Protein AF-A0A151E001-F1 (afdb_monomer_lite)

Foldseek 3Di:
DVVLLVVLVVQLVVLVVLCVVLVPPPDPVSVVSNVVSVVSNVVSVVVNVCVVVVVVVVPDD

pLDDT: mean 82.66, std 13.05, range [44.81, 93.5]

Radius of gyration: 14.8 Å; chains: 1; bounding box: 40×11×38 Å

Secondary structure (DSSP, 8-state):
-HHHHHHHHHHHHHHHHHHHHTTT--SHHHHHHHHHHHHHHHHHHHHHHHHHHHHHHTT--

Sequence (61 aa):
MKKYVLINSIVLFIGLLIIIIMREDTTIFGGFIKLIGLSFTIVSGFLLILSFFGLKLNRLP

Structure (mmCIF, N/CA/C/O backbone):
data_AF-A0A151E001-F1
#
_entry.id   AF-A0A151E001-F1
#
loop_
_atom_site.group_PDB
_atom_site.id
_atom_site.type_symbol
_atom_site.label_atom_id
_atom_site.label_alt_id
_atom_site.label_comp_id
_atom_site.label_asym_id
_atom_site.label_entity_id
_atom_site.label_seq_id
_atom_site.pdbx_PDB_ins_code
_atom_site.Cartn_x
_atom_site.Cartn_y
_atom_site.Cartn_z
_atom_site.occupancy
_atom_site.B_iso_or_equiv
_atom_site.auth_seq_id
_atom_site.auth_comp_id
_atom_site.auth_asym_id
_atom_site.auth_atom_id
_atom_site.pdbx_PDB_model_num
ATOM 1 N N . MET A 1 1 ? -10.782 -3.696 18.352 1.00 59.66 1 MET A N 1
ATOM 2 C CA . MET A 1 1 ? -10.755 -2.567 17.389 1.00 59.66 1 MET A CA 1
ATOM 3 C C . MET A 1 1 ? -9.388 -1.888 17.246 1.00 59.66 1 MET A C 1
ATOM 5 O O . MET A 1 1 ? -8.905 -1.847 16.126 1.00 59.66 1 MET A O 1
ATOM 9 N N . LYS A 1 2 ? -8.704 -1.432 18.313 1.00 68.25 2 LYS A N 1
ATOM 10 C CA . LYS A 1 2 ? -7.423 -0.684 18.187 1.00 68.25 2 LYS A CA 1
ATOM 11 C C . LYS A 1 2 ? -6.298 -1.407 17.415 1.00 68.25 2 LYS A C 1
ATOM 13 O O . LYS A 1 2 ? -5.597 -0.768 16.643 1.00 68.25 2 LYS A O 1
ATOM 18 N N . LYS A 1 3 ? -6.156 -2.731 17.573 1.00 78.06 3 LYS A N 1
ATOM 19 C CA . LYS A 1 3 ? -5.126 -3.531 16.875 1.00 78.06 3 LYS A CA 1
ATOM 20 C C . LYS A 1 3 ? -5.317 -3.555 15.348 1.00 78.06 3 LYS A C 1
ATOM 22 O O . LYS A 1 3 ? -4.346 -3.436 14.619 1.00 78.06 3 LYS A O 1
ATOM 27 N N . TYR A 1 4 ? -6.559 -3.643 14.869 1.00 78.75 4 TYR A N 1
ATOM 28 C CA . TYR A 1 4 ? -6.869 -3.671 13.432 1.00 78.75 4 TYR A CA 1
ATOM 29 C C . TYR A 1 4 ? -6.678 -2.307 12.765 1.00 78.75 4 TYR A C 1
ATOM 31 O O . TYR A 1 4 ? -6.211 -2.236 11.635 1.00 78.75 4 TYR A O 1
ATOM 39 N N . VAL A 1 5 ? -6.981 -1.223 13.487 1.00 83.38 5 VAL A N 1
ATOM 40 C CA . VAL A 1 5 ? -6.672 0.144 13.043 1.00 83.38 5 VAL A CA 1
ATOM 41 C C . VAL A 1 5 ? -5.161 0.316 12.894 1.00 83.38 5 VAL A C 1
ATOM 43 O O . VAL A 1 5 ? -4.712 0.779 11.854 1.00 83.38 5 VAL A O 1
ATOM 46 N N . LEU A 1 6 ? -4.380 -0.137 13.882 1.00 86.19 6 LEU A N 1
ATOM 47 C CA . LEU A 1 6 ? -2.917 -0.080 13.834 1.00 86.19 6 LEU A CA 1
ATOM 48 C C . LEU A 1 6 ? -2.349 -0.848 12.629 1.00 86.19 6 LEU A C 1
ATOM 50 O O . LEU A 1 6 ? -1.516 -0.315 11.905 1.00 86.19 6 LEU A O 1
ATOM 54 N N . ILE A 1 7 ? -2.826 -2.074 12.389 1.00 87.44 7 ILE A N 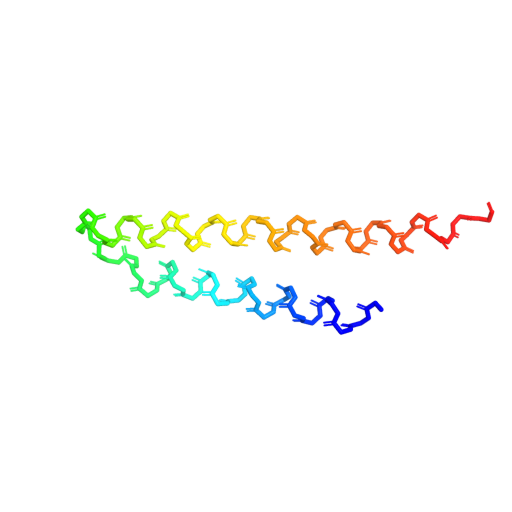1
ATOM 55 C CA . ILE A 1 7 ? -2.390 -2.892 11.247 1.00 87.44 7 ILE A CA 1
ATOM 56 C C . ILE A 1 7 ? -2.732 -2.194 9.925 1.00 87.44 7 ILE A C 1
ATOM 58 O O . ILE A 1 7 ? -1.857 -2.056 9.075 1.00 87.44 7 ILE A O 1
ATOM 62 N N . ASN A 1 8 ? -3.958 -1.684 9.764 1.00 85.19 8 ASN A N 1
ATOM 63 C CA . ASN A 1 8 ? -4.341 -0.959 8.548 1.00 85.19 8 ASN A CA 1
ATOM 64 C C . ASN A 1 8 ? -3.519 0.322 8.342 1.00 85.19 8 ASN A C 1
ATOM 66 O O . ASN A 1 8 ? -3.153 0.623 7.210 1.00 85.19 8 ASN A O 1
ATOM 70 N N . SER A 1 9 ? -3.175 1.050 9.409 1.00 86.19 9 SER A N 1
ATOM 71 C CA . SER A 1 9 ? -2.271 2.205 9.329 1.00 86.19 9 SER A CA 1
ATOM 72 C C . SER A 1 9 ? -0.863 1.821 8.867 1.00 86.19 9 SER A C 1
ATOM 74 O O . SER A 1 9 ? -0.285 2.531 8.048 1.00 86.19 9 SER A O 1
ATOM 76 N N . ILE A 1 10 ? -0.318 0.698 9.348 1.00 91.94 10 ILE A N 1
ATOM 77 C CA . ILE A 1 10 ? 1.003 0.205 8.927 1.00 91.94 10 ILE A CA 1
ATOM 78 C C . ILE A 1 10 ? 0.981 -0.194 7.447 1.00 91.94 10 ILE A C 1
ATOM 80 O O . ILE A 1 10 ? 1.868 0.201 6.694 1.00 91.94 10 ILE A O 1
ATOM 84 N N . VAL A 1 11 ? -0.048 -0.927 7.012 1.00 90.06 11 VAL A N 1
ATOM 85 C CA . VAL A 1 11 ? -0.190 -1.344 5.606 1.00 90.06 11 VAL A CA 1
ATOM 86 C C . VAL A 1 11 ? -0.333 -0.130 4.684 1.00 90.06 11 VAL A C 1
ATOM 88 O O . VAL A 1 11 ? 0.327 -0.072 3.648 1.00 90.06 11 VAL A O 1
ATOM 91 N N . LEU A 1 12 ? -1.116 0.878 5.086 1.00 92.00 12 LEU A N 1
ATOM 92 C CA . LEU A 1 12 ? -1.241 2.140 4.352 1.00 92.00 12 LEU A CA 1
ATOM 93 C C . LEU A 1 12 ? 0.121 2.831 4.174 1.00 92.00 12 LEU A C 1
ATOM 95 O O . LEU A 1 12 ? 0.446 3.290 3.078 1.00 92.00 12 LEU A O 1
ATOM 99 N N . PHE A 1 13 ? 0.918 2.881 5.246 1.00 91.62 13 PHE A N 1
ATOM 100 C CA . PHE A 1 13 ? 2.238 3.507 5.240 1.00 91.62 13 PHE A CA 1
ATOM 101 C C . PHE A 1 13 ? 3.215 2.774 4.314 1.00 91.62 13 PHE A C 1
ATOM 103 O O . PHE A 1 13 ? 3.899 3.412 3.518 1.00 91.62 13 PHE A O 1
ATOM 110 N N . ILE A 1 14 ? 3.231 1.439 4.359 1.00 91.56 14 ILE A N 1
ATOM 111 C CA . ILE A 1 14 ? 4.060 0.611 3.470 1.00 91.56 14 ILE A CA 1
ATOM 112 C C . ILE A 1 14 ? 3.648 0.804 2.005 1.00 91.56 14 ILE A C 1
ATOM 114 O O . ILE A 1 14 ? 4.513 0.990 1.153 1.00 91.56 14 ILE A O 1
ATOM 118 N N . GLY A 1 15 ? 2.343 0.814 1.709 1.00 89.88 15 GLY A N 1
ATOM 119 C CA . GLY A 1 15 ? 1.841 1.048 0.351 1.00 89.88 15 GLY A CA 1
ATOM 120 C C . GLY A 1 15 ? 2.290 2.399 -0.216 1.00 89.88 15 GLY A C 1
ATOM 121 O O . GLY A 1 15 ? 2.791 2.465 -1.337 1.00 89.88 15 GLY A 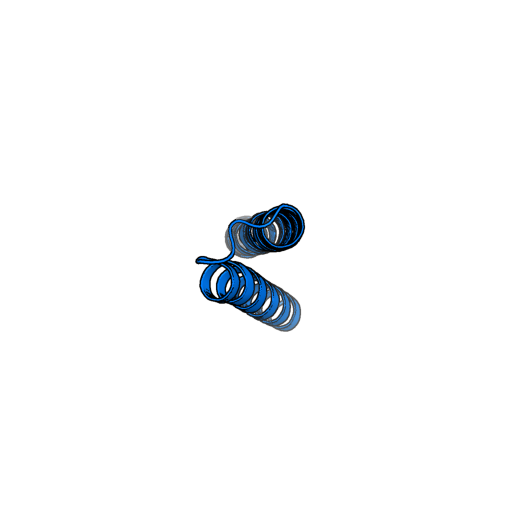O 1
ATOM 122 N N . LEU A 1 16 ? 2.216 3.465 0.592 1.00 91.38 16 LEU A N 1
ATOM 123 C CA . LEU A 1 16 ? 2.728 4.791 0.223 1.00 91.38 16 LEU A CA 1
ATOM 124 C C . LEU A 1 16 ? 4.247 4.796 0.020 1.00 91.38 16 LEU A C 1
ATOM 126 O O . LEU A 1 16 ? 4.731 5.373 -0.952 1.00 91.38 16 LEU A O 1
ATOM 130 N N . LEU A 1 17 ? 4.996 4.133 0.904 1.00 91.50 17 LEU A N 1
ATOM 131 C CA . LEU A 1 17 ? 6.452 4.039 0.810 1.00 91.50 17 LEU A CA 1
ATOM 132 C C . LEU A 1 17 ? 6.885 3.367 -0.501 1.00 91.50 17 LEU A C 1
ATOM 134 O O . LEU A 1 17 ? 7.772 3.875 -1.180 1.00 91.50 17 LEU A O 1
ATOM 138 N N . ILE A 1 18 ? 6.225 2.272 -0.890 1.00 88.31 18 ILE A N 1
ATOM 139 C CA . ILE A 1 18 ? 6.495 1.557 -2.147 1.00 88.31 18 ILE A CA 1
ATOM 140 C C . ILE A 1 18 ? 6.277 2.477 -3.353 1.00 88.31 18 ILE A C 1
ATOM 142 O O . ILE A 1 18 ? 7.117 2.519 -4.249 1.00 88.31 18 ILE A O 1
ATOM 146 N N . ILE A 1 19 ? 5.185 3.248 -3.367 1.00 88.62 19 ILE A N 1
ATOM 147 C CA . ILE A 1 19 ? 4.886 4.191 -4.456 1.00 88.62 19 ILE A CA 1
ATOM 148 C C . ILE A 1 19 ? 5.957 5.287 -4.545 1.00 88.62 19 ILE A C 1
ATOM 150 O O . ILE A 1 19 ? 6.372 5.645 -5.647 1.00 88.62 19 ILE A O 1
ATOM 154 N N . ILE A 1 20 ? 6.412 5.807 -3.399 1.00 88.81 20 ILE A N 1
ATOM 155 C CA . ILE A 1 20 ? 7.442 6.853 -3.328 1.00 88.81 20 ILE A CA 1
ATOM 156 C C . ILE A 1 20 ? 8.799 6.314 -3.786 1.00 88.81 20 ILE A C 1
ATOM 158 O O . ILE A 1 20 ? 9.439 6.942 -4.624 1.00 88.81 20 ILE A O 1
ATOM 162 N N . ILE A 1 21 ? 9.223 5.154 -3.275 1.00 88.75 21 ILE A N 1
ATOM 163 C CA . ILE A 1 21 ? 10.506 4.528 -3.632 1.00 88.75 21 ILE A CA 1
ATOM 164 C C . ILE A 1 21 ? 10.543 4.217 -5.125 1.00 88.75 21 ILE A C 1
ATOM 166 O O . ILE A 1 21 ? 11.520 4.517 -5.802 1.00 88.75 21 ILE A O 1
ATOM 170 N N . MET A 1 22 ? 9.456 3.660 -5.655 1.00 87.38 22 MET A N 1
ATOM 171 C CA . MET A 1 22 ? 9.390 3.296 -7.064 1.00 87.38 22 MET A CA 1
ATOM 172 C C . MET A 1 22 ? 9.123 4.498 -7.970 1.00 87.38 22 MET A C 1
ATOM 174 O O . MET A 1 22 ? 9.083 4.317 -9.180 1.00 87.38 22 MET A O 1
ATOM 178 N N . ARG A 1 23 ? 8.920 5.722 -7.452 1.00 85.12 23 ARG A N 1
ATOM 179 C CA . ARG A 1 23 ? 8.432 6.884 -8.224 1.00 85.12 23 ARG A CA 1
ATOM 180 C C . ARG A 1 23 ? 9.181 7.093 -9.540 1.00 85.12 23 ARG A C 1
ATOM 182 O O . ARG A 1 23 ? 8.523 7.295 -10.559 1.00 85.12 23 ARG A O 1
ATOM 189 N N . GLU A 1 24 ? 10.501 6.976 -9.523 1.00 87.62 24 GLU A N 1
ATOM 190 C CA . GLU A 1 24 ? 11.370 7.205 -10.686 1.00 87.62 24 GLU A CA 1
ATOM 191 C C . GLU A 1 24 ? 11.487 5.994 -11.621 1.00 87.62 24 GLU A C 1
ATOM 193 O O . GLU A 1 24 ? 11.902 6.140 -12.767 1.00 87.62 24 GLU A O 1
ATOM 198 N N . ASP A 1 25 ? 11.060 4.810 -11.177 1.00 84.69 25 ASP A N 1
ATOM 199 C CA . ASP A 1 25 ? 11.087 3.597 -11.986 1.00 84.69 25 ASP A CA 1
ATOM 200 C C . ASP A 1 25 ? 9.938 3.604 -13.011 1.00 84.69 25 ASP A C 1
ATOM 202 O O . ASP A 1 25 ? 8.754 3.471 -12.672 1.00 84.69 25 ASP A O 1
ATOM 206 N N . THR A 1 26 ? 10.285 3.813 -14.280 1.00 86.38 26 THR A N 1
ATOM 207 C CA . THR A 1 26 ? 9.361 3.825 -15.425 1.00 86.38 26 THR A CA 1
ATOM 208 C C . THR A 1 26 ? 9.277 2.478 -16.139 1.00 86.38 26 THR A C 1
ATOM 210 O O . THR A 1 26 ? 8.573 2.358 -17.144 1.00 86.38 26 THR A O 1
ATOM 213 N N . THR A 1 27 ? 9.960 1.448 -15.633 1.00 93.50 27 THR A N 1
ATOM 214 C CA . THR A 1 27 ? 9.861 0.104 -16.203 1.00 93.50 27 THR A CA 1
ATOM 215 C C . THR A 1 27 ? 8.450 -0.461 -16.036 1.00 93.50 27 THR A C 1
ATOM 217 O O . THR A 1 27 ? 7.706 -0.106 -15.119 1.00 93.50 27 THR A O 1
ATOM 220 N N . ILE A 1 28 ? 8.077 -1.400 -16.911 1.00 89.06 28 ILE A N 1
ATOM 221 C CA . ILE A 1 28 ? 6.795 -2.121 -16.822 1.00 89.06 28 ILE A CA 1
ATOM 222 C C . ILE A 1 28 ? 6.664 -2.815 -15.456 1.00 89.06 28 ILE A C 1
ATOM 224 O O . ILE A 1 28 ? 5.591 -2.817 -14.854 1.00 89.06 28 ILE A O 1
ATOM 228 N N . PHE A 1 29 ? 7.771 -3.354 -14.937 1.00 87.94 29 PHE A N 1
ATOM 229 C CA . PHE A 1 29 ? 7.823 -4.006 -13.631 1.00 87.94 29 PHE A CA 1
ATOM 230 C C . PHE A 1 29 ? 7.615 -3.012 -12.478 1.00 87.94 29 PHE A C 1
ATOM 232 O O . PHE A 1 29 ? 6.777 -3.255 -11.608 1.00 87.94 29 PHE A O 1
ATOM 239 N N . GLY A 1 30 ? 8.283 -1.853 -12.517 1.00 88.62 30 GLY A N 1
ATOM 240 C CA . GLY A 1 30 ? 8.056 -0.760 -11.569 1.00 88.62 30 GLY A CA 1
ATOM 241 C C . GLY A 1 30 ? 6.612 -0.249 -11.603 1.00 88.62 30 GLY A C 1
ATOM 242 O O . GLY A 1 30 ? 6.001 -0.022 -10.557 1.00 88.62 30 GLY A O 1
ATOM 243 N N . GLY A 1 31 ? 6.014 -0.159 -12.796 1.00 88.69 31 GLY A N 1
ATOM 244 C CA . GLY A 1 31 ? 4.592 0.145 -12.983 1.00 88.69 31 GLY A CA 1
ATOM 245 C C . GLY A 1 31 ? 3.664 -0.876 -12.315 1.00 88.69 31 GLY A C 1
ATOM 246 O O . GLY A 1 31 ? 2.723 -0.489 -11.621 1.00 88.69 31 GLY A O 1
ATOM 247 N N . PHE A 1 32 ? 3.955 -2.172 -12.455 1.00 91.31 32 PHE A N 1
ATOM 248 C CA . PHE A 1 32 ? 3.178 -3.245 -11.824 1.00 91.31 32 PHE A CA 1
ATOM 249 C C . PHE A 1 32 ? 3.259 -3.184 -10.291 1.00 91.31 32 PHE A C 1
ATOM 251 O O . PHE A 1 32 ? 2.240 -3.270 -9.604 1.00 91.31 32 PHE A O 1
ATOM 258 N N . ILE A 1 33 ? 4.455 -2.941 -9.744 1.00 89.69 33 ILE A N 1
ATOM 259 C CA . ILE A 1 33 ? 4.669 -2.771 -8.299 1.00 89.69 33 ILE A CA 1
ATOM 260 C C . ILE A 1 33 ? 3.926 -1.540 -7.769 1.00 89.69 33 ILE A C 1
ATOM 262 O O . ILE A 1 33 ? 3.272 -1.620 -6.727 1.00 89.69 33 ILE A O 1
ATOM 266 N N . LYS A 1 34 ? 3.969 -0.414 -8.492 1.00 90.12 34 LYS A N 1
ATOM 267 C CA . LYS A 1 34 ? 3.202 0.794 -8.146 1.00 90.12 34 LYS A CA 1
ATOM 268 C C . LYS A 1 34 ? 1.706 0.514 -8.105 1.00 90.12 34 LYS A C 1
ATOM 270 O O . LYS A 1 34 ? 1.044 0.950 -7.169 1.00 90.12 34 LYS A O 1
ATOM 275 N N . LEU A 1 35 ? 1.180 -0.223 -9.085 1.00 91.56 35 LEU A N 1
ATOM 276 C CA . LEU A 1 35 ? -0.240 -0.572 -9.154 1.00 91.56 35 LEU 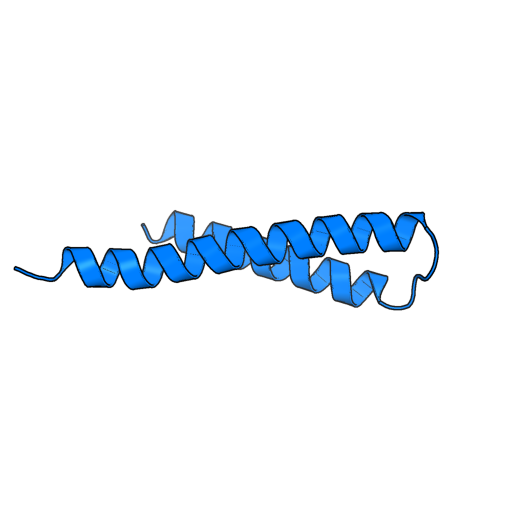A CA 1
ATOM 277 C C . LEU A 1 35 ? -0.674 -1.420 -7.948 1.00 91.56 35 LEU A C 1
ATOM 279 O O . LEU A 1 35 ? -1.719 -1.167 -7.344 1.00 91.56 35 LEU A O 1
ATOM 283 N N . ILE A 1 36 ? 0.156 -2.394 -7.565 1.00 91.12 36 ILE A N 1
ATOM 284 C CA . ILE A 1 36 ? -0.058 -3.221 -6.372 1.00 91.12 36 ILE A CA 1
ATOM 285 C C . ILE A 1 36 ? -0.033 -2.352 -5.109 1.00 91.12 36 ILE A C 1
ATOM 287 O O . ILE A 1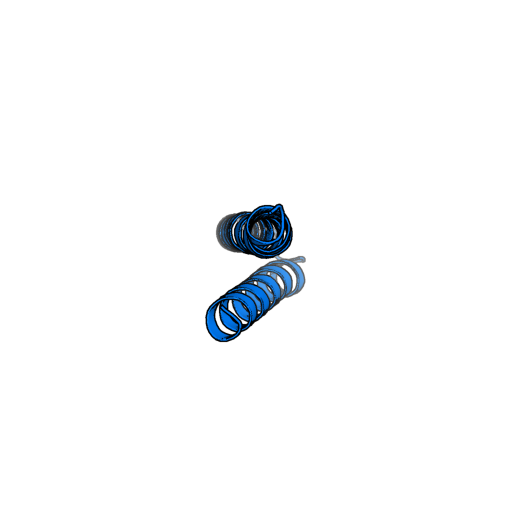 36 ? -0.973 -2.403 -4.315 1.00 91.12 36 ILE A O 1
ATOM 291 N N . GLY A 1 37 ? 0.998 -1.516 -4.941 1.00 91.00 37 GLY A N 1
ATOM 292 C CA . GLY A 1 37 ? 1.111 -0.595 -3.806 1.00 91.00 37 GLY A CA 1
ATOM 293 C C . GLY A 1 37 ? -0.102 0.329 -3.688 1.00 91.00 37 GLY A C 1
ATOM 294 O O . GLY A 1 37 ? -0.683 0.451 -2.611 1.00 91.00 37 GLY A O 1
ATOM 295 N N . LEU A 1 38 ? -0.553 0.889 -4.814 1.00 91.62 38 LEU A N 1
ATOM 296 C CA . LEU A 1 38 ? -1.731 1.753 -4.889 1.00 91.62 38 LEU A CA 1
ATOM 297 C C . LEU A 1 38 ? -3.011 1.013 -4.480 1.00 91.62 38 LEU A C 1
ATOM 299 O O . LEU A 1 38 ? -3.815 1.549 -3.719 1.00 91.62 38 LEU A O 1
ATOM 303 N N . SER A 1 39 ? -3.173 -0.234 -4.926 1.00 91.69 39 SER A N 1
ATOM 304 C CA . SER A 1 39 ? -4.320 -1.075 -4.569 1.00 91.69 39 SER A CA 1
ATOM 305 C C . SER A 1 39 ? -4.382 -1.321 -3.059 1.00 91.69 39 SER A C 1
ATOM 307 O O . SER A 1 39 ? -5.434 -1.135 -2.445 1.00 91.69 39 SER A O 1
ATOM 309 N N . PHE A 1 40 ? -3.248 -1.654 -2.433 1.00 90.69 40 PHE A N 1
ATOM 310 C CA . PHE A 1 40 ? -3.168 -1.815 -0.978 1.00 90.69 40 PHE A CA 1
ATOM 311 C C . PHE A 1 40 ? -3.462 -0.511 -0.231 1.00 90.69 40 PHE A C 1
ATOM 313 O O . PHE A 1 40 ? -4.223 -0.524 0.739 1.00 90.69 40 PHE A O 1
ATOM 320 N N . THR A 1 41 ? -2.929 0.624 -0.694 1.00 92.00 41 THR A N 1
ATOM 321 C CA . THR A 1 41 ? -3.207 1.934 -0.090 1.00 92.00 41 THR A CA 1
ATOM 322 C C . THR A 1 41 ? -4.697 2.280 -0.144 1.00 92.00 41 THR A C 1
ATOM 324 O O . THR A 1 41 ? -5.252 2.729 0.859 1.00 92.00 41 THR A O 1
ATOM 327 N N . ILE A 1 42 ? -5.374 2.029 -1.269 1.00 92.44 42 ILE A N 1
ATOM 328 C CA . ILE A 1 42 ? -6.815 2.293 -1.412 1.00 92.44 42 ILE A CA 1
ATOM 329 C C . ILE A 1 42 ? -7.626 1.417 -0.450 1.00 92.44 42 ILE A C 1
ATOM 331 O O . ILE A 1 42 ? -8.467 1.932 0.290 1.00 92.44 42 ILE A O 1
ATOM 335 N N . VAL A 1 43 ? -7.355 0.109 -0.415 1.00 92.06 43 VAL A N 1
ATOM 336 C CA . VAL A 1 43 ? -8.098 -0.840 0.431 1.00 92.06 43 VAL A CA 1
ATOM 337 C C . VAL A 1 43 ? -7.897 -0.536 1.917 1.00 92.06 43 VAL A C 1
ATOM 339 O O . VAL A 1 43 ? -8.872 -0.440 2.666 1.00 92.06 43 VAL A O 1
ATOM 342 N N . SER A 1 44 ? -6.655 -0.325 2.361 1.00 90.06 44 SER A N 1
ATOM 343 C CA . SER A 1 44 ? -6.373 0.018 3.760 1.00 90.06 44 SER A CA 1
ATOM 344 C C . SER A 1 44 ? -6.930 1.387 4.151 1.00 90.06 44 SER A C 1
ATOM 346 O O . SER A 1 44 ? -7.433 1.538 5.265 1.00 90.06 44 SER A O 1
ATOM 348 N N . GLY A 1 45 ? -6.903 2.368 3.243 1.00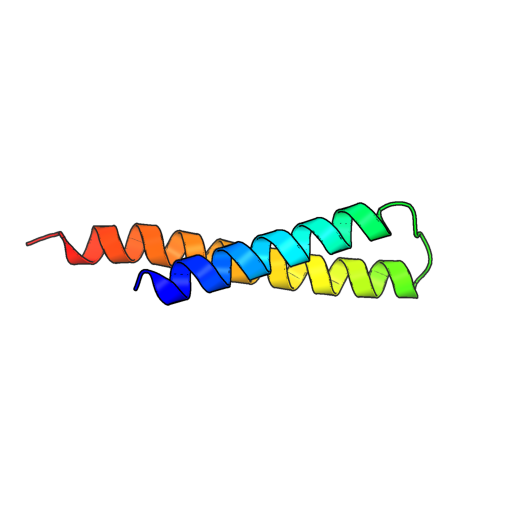 88.38 45 GLY A N 1
ATOM 349 C CA . GLY A 1 45 ? -7.524 3.675 3.454 1.00 88.38 45 GLY A CA 1
ATOM 350 C C . GLY A 1 45 ? -9.036 3.564 3.636 1.00 88.38 45 GLY A C 1
ATOM 351 O O . GLY A 1 45 ? -9.589 4.113 4.590 1.00 88.38 45 GLY A O 1
ATOM 352 N N . PHE A 1 46 ? -9.698 2.777 2.787 1.00 89.19 46 PHE A N 1
ATOM 353 C CA . PHE A 1 46 ? -11.128 2.507 2.906 1.00 89.19 46 PHE A CA 1
ATOM 354 C C . PHE A 1 46 ? -11.478 1.814 4.231 1.00 89.19 46 PHE A C 1
ATOM 356 O O . PHE A 1 46 ? -12.393 2.246 4.930 1.00 89.19 46 PHE A O 1
ATOM 363 N N . LEU A 1 47 ? -10.714 0.794 4.632 1.00 86.62 47 LEU A N 1
ATOM 364 C CA . LEU A 1 47 ? -10.908 0.097 5.910 1.00 86.62 47 LEU A CA 1
ATOM 365 C C . LEU A 1 47 ? -10.697 1.012 7.124 1.00 86.62 47 LEU A C 1
ATOM 367 O O . LEU A 1 47 ? -11.410 0.885 8.121 1.00 86.62 47 LEU A O 1
ATOM 371 N N . LEU A 1 48 ? -9.747 1.949 7.052 1.00 87.38 48 LEU A N 1
ATOM 372 C CA . LEU A 1 48 ? -9.546 2.962 8.090 1.00 87.38 48 LEU A CA 1
ATOM 373 C C . LEU A 1 48 ? -10.753 3.892 8.197 1.00 87.38 48 LEU A C 1
ATOM 375 O O . LEU A 1 48 ? -11.273 4.079 9.297 1.00 87.38 48 LEU A O 1
ATOM 379 N N . ILE A 1 49 ? -11.233 4.420 7.069 1.00 86.50 49 ILE A N 1
ATOM 380 C CA . ILE A 1 49 ? -12.431 5.268 7.015 1.00 86.50 49 ILE A CA 1
ATOM 381 C C . ILE A 1 49 ? -13.627 4.511 7.601 1.00 86.50 49 ILE A C 1
ATOM 383 O O . ILE A 1 49 ? -14.279 5.007 8.520 1.00 86.50 49 ILE A O 1
ATOM 387 N N . LEU A 1 50 ? -13.867 3.277 7.152 1.00 84.25 50 LEU A N 1
ATOM 388 C CA . LEU A 1 50 ? -14.944 2.431 7.661 1.00 84.25 50 LEU A CA 1
ATOM 389 C C . LEU A 1 50 ? -14.809 2.192 9.169 1.00 84.25 50 LEU A C 1
ATOM 391 O O . LEU A 1 50 ? -15.803 2.227 9.888 1.00 84.25 50 LEU A O 1
ATOM 395 N N . SER A 1 51 ? -13.588 2.012 9.678 1.00 80.44 51 SER A N 1
ATOM 396 C CA . SER A 1 51 ? -13.359 1.869 11.114 1.00 80.44 51 SER A CA 1
ATOM 397 C C . SER A 1 51 ? -13.707 3.143 11.890 1.00 80.44 51 SER A C 1
ATOM 399 O O . SER A 1 51 ? -14.246 3.028 12.989 1.00 80.44 51 SE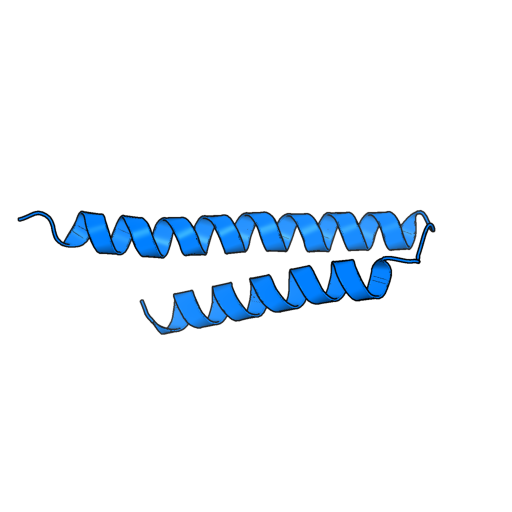R A O 1
ATOM 401 N N . PHE A 1 52 ? -13.422 4.339 11.364 1.00 78.44 52 PHE A N 1
ATOM 402 C CA . PHE A 1 52 ? -13.774 5.607 12.019 1.00 78.44 52 PHE A CA 1
ATOM 403 C C . PHE A 1 52 ? -15.282 5.885 11.979 1.00 78.44 52 PHE A C 1
ATOM 405 O O . PHE A 1 52 ? -15.860 6.269 12.998 1.00 78.44 52 PHE A O 1
ATOM 412 N N . PHE A 1 53 ? -15.935 5.655 10.837 1.00 75.31 53 PHE A N 1
ATOM 413 C CA . PHE A 1 53 ? -17.378 5.864 10.682 1.00 75.31 53 PHE A CA 1
ATOM 414 C C . PHE A 1 53 ? -18.211 4.766 11.358 1.00 75.31 53 PHE A C 1
ATOM 416 O O . PHE A 1 53 ? -19.207 5.074 12.006 1.00 75.31 53 PHE A O 1
ATOM 423 N N . GLY A 1 54 ? -17.774 3.507 11.311 1.00 65.06 54 GLY A N 1
ATOM 424 C CA . GLY A 1 54 ? -18.404 2.385 12.016 1.00 65.06 54 GLY A CA 1
ATOM 425 C C . GLY A 1 54 ? -18.330 2.521 13.540 1.00 65.06 54 GLY A C 1
ATOM 426 O O . GLY A 1 54 ? -19.304 2.244 14.235 1.00 65.06 54 GLY A O 1
ATOM 427 N N . LEU A 1 55 ? -17.222 3.052 14.075 1.00 58.44 55 LEU A N 1
ATOM 428 C CA . LEU A 1 55 ? -17.121 3.437 15.492 1.00 58.44 55 LEU A CA 1
ATOM 429 C C . LEU A 1 55 ? -18.064 4.592 15.866 1.00 58.44 55 LEU A C 1
ATOM 431 O O . LEU A 1 55 ? -18.468 4.696 17.024 1.00 58.44 55 LEU A O 1
ATOM 435 N N . LYS A 1 56 ? -18.398 5.464 14.907 1.00 52.31 56 LYS A N 1
ATOM 436 C CA . LYS A 1 56 ? -19.334 6.579 15.097 1.00 52.31 56 LYS A CA 1
ATOM 437 C C . LYS A 1 56 ? -20.799 6.125 14.999 1.00 52.31 56 LYS A C 1
ATOM 439 O O . LYS A 1 56 ? -21.627 6.659 15.725 1.00 52.31 56 LYS A O 1
ATOM 444 N N . LEU A 1 57 ? -21.096 5.110 14.181 1.00 51.44 57 LEU A N 1
ATOM 445 C CA . LEU A 1 57 ? -22.415 4.467 14.072 1.00 51.44 57 LEU A CA 1
ATOM 446 C C . LEU A 1 57 ? -22.770 3.629 15.311 1.00 51.44 57 LEU A C 1
ATOM 448 O O . LEU A 1 57 ? -23.903 3.683 15.766 1.00 51.44 57 LEU A O 1
ATOM 452 N N . ASN A 1 58 ? -21.800 2.944 15.929 1.00 52.91 58 ASN A N 1
ATOM 453 C CA . ASN A 1 58 ? -22.012 2.150 17.153 1.00 52.91 58 ASN A CA 1
ATOM 454 C C . ASN A 1 58 ? -22.150 2.995 18.447 1.00 52.91 58 ASN A C 1
ATOM 456 O O . ASN A 1 58 ? -21.997 2.473 19.550 1.00 52.91 58 ASN A O 1
ATOM 460 N N . ARG A 1 59 ? -22.344 4.316 18.318 1.00 47.72 59 ARG A N 1
ATOM 461 C CA . ARG A 1 59 ? -22.563 5.283 19.413 1.00 47.72 59 ARG A CA 1
ATOM 462 C C . ARG A 1 59 ? -23.862 6.081 19.263 1.00 47.72 59 ARG A C 1
ATOM 464 O O . ARG A 1 59 ? -24.094 6.992 20.055 1.00 47.72 59 ARG A O 1
ATOM 471 N N . LEU A 1 60 ? -24.679 5.778 18.257 1.00 44.81 60 LEU A N 1
ATOM 472 C CA . LEU A 1 60 ? -26.067 6.228 18.257 1.00 44.81 60 LEU A CA 1
ATOM 473 C C . LEU A 1 60 ? -26.849 5.295 19.204 1.00 44.81 60 LEU A C 1
ATOM 475 O O . LEU A 1 60 ? -26.630 4.085 19.116 1.00 44.81 60 LEU A O 1
ATOM 479 N N . PRO A 1 61 ? -27.628 5.847 20.155 1.00 50.88 61 PRO A N 1
ATOM 480 C CA . PRO A 1 61 ? -28.392 5.071 21.133 1.00 50.88 61 PRO A CA 1
ATOM 481 C C . PRO A 1 61 ? -29.414 4.137 20.480 1.00 50.88 61 PRO A C 1
ATOM 483 O O . PRO A 1 61 ? -29.896 4.469 19.372 1.00 50.88 61 PRO A O 1
#